Protein AF-H2C1L6-F1 (afdb_monomer_lite)

Sequence (67 aa):
MGSSLNTERRGFLKSLRMILNNEVSKAIAYPDRLVRFGFEIVEEVCKAHCEIVVLNREDKTPERQLV

Radius of gyration: 12.67 Å; chains: 1; bounding box: 34×19×32 Å

InterPro domains:
  IPR036162 Resolvase-like, N-terminal catalytic domain superfamily [G3DSA:3.40.50.1390] (1-57)

Organism: NCBI:txid671065

Secondary structure (DSSP, 8-state):
---TT-TT-HHHHHHHHHHHTT--SEEEE-HHHH-SS-HHHHHHHHHHHSEEEE-------------

Foldseek 3Di:
DDALQDCVPPVLVVVLVCQQVLVDAEDEDAQRVNHPDDVVVVVVSCVVRHHYDYDYDPDPDPPDDDD

Structure (mmCIF, N/CA/C/O backbone):
data_AF-H2C1L6-F1
#
_entry.id   AF-H2C1L6-F1
#
loop_
_atom_site.group_PDB
_atom_site.id
_atom_site.type_symbol
_atom_site.label_atom_id
_atom_site.label_alt_id
_atom_site.label_comp_id
_atom_site.label_asym_id
_atom_site.label_entity_id
_atom_site.label_seq_id
_atom_site.pdbx_PDB_ins_code
_atom_site.Cartn_x
_atom_site.Cartn_y
_atom_site.Cartn_z
_atom_site.occupancy
_atom_site.B_iso_or_equiv
_atom_site.auth_seq_id
_atom_site.auth_comp_id
_atom_site.auth_asym_id
_atom_site.auth_atom_id
_atom_site.pdbx_PDB_model_n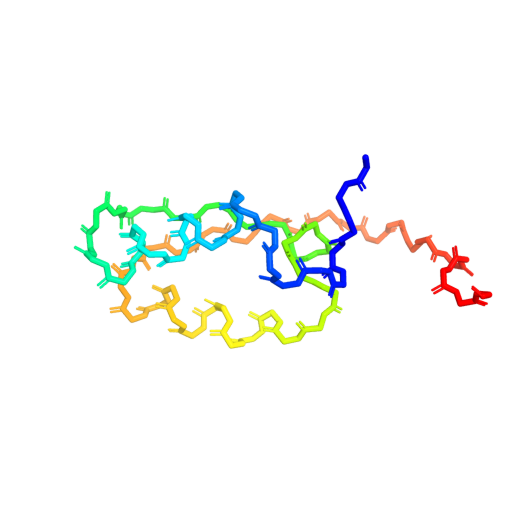um
ATOM 1 N N . MET A 1 1 ? 17.551 12.951 -7.054 1.00 48.25 1 MET A N 1
ATOM 2 C CA . MET A 1 1 ? 16.977 11.788 -7.766 1.00 48.25 1 MET A CA 1
ATOM 3 C C . MET A 1 1 ? 16.768 10.674 -6.748 1.00 48.25 1 MET A C 1
ATOM 5 O O . MET A 1 1 ? 17.749 10.187 -6.208 1.00 48.25 1 MET A O 1
ATOM 9 N N . GLY A 1 2 ? 15.524 10.350 -6.386 1.00 59.97 2 GLY A N 1
ATOM 10 C CA . GLY A 1 2 ? 15.239 9.240 -5.467 1.00 59.97 2 GLY A CA 1
ATOM 11 C C . GLY A 1 2 ? 15.047 7.949 -6.256 1.00 59.97 2 GLY A C 1
ATOM 12 O O . GLY A 1 2 ? 14.167 7.907 -7.109 1.00 59.97 2 GLY A O 1
ATOM 13 N N . SER A 1 3 ? 15.864 6.930 -5.988 1.00 71.38 3 SER A N 1
ATOM 14 C CA . SER A 1 3 ? 15.740 5.612 -6.622 1.00 71.38 3 SER A CA 1
ATOM 15 C C . SER A 1 3 ? 14.543 4.842 -6.056 1.00 71.38 3 SER A C 1
ATOM 17 O O . SER A 1 3 ? 14.298 4.899 -4.852 1.00 71.38 3 SER A O 1
ATOM 19 N N . SER A 1 4 ? 13.829 4.093 -6.899 1.00 68.69 4 SER A N 1
ATOM 20 C CA . SER A 1 4 ? 12.799 3.129 -6.477 1.00 68.69 4 SER A CA 1
ATOM 21 C C . SER A 1 4 ? 13.379 1.909 -5.742 1.00 68.69 4 SER A C 1
ATOM 23 O O . SER A 1 4 ? 12.624 1.132 -5.166 1.00 68.69 4 SER A O 1
ATOM 25 N N . LEU A 1 5 ? 14.711 1.766 -5.709 1.00 79.19 5 LEU A N 1
ATOM 26 C CA . LEU A 1 5 ? 15.427 0.820 -4.841 1.00 79.19 5 LEU A CA 1
ATOM 27 C C . LEU A 1 5 ? 15.566 1.321 -3.397 1.00 79.19 5 LEU A C 1
ATOM 29 O O . LEU A 1 5 ? 15.844 0.531 -2.502 1.00 79.19 5 LEU A O 1
ATOM 33 N N . ASN A 1 6 ? 15.408 2.627 -3.158 1.00 80.19 6 ASN A N 1
ATOM 34 C CA . ASN A 1 6 ? 15.552 3.197 -1.824 1.00 80.19 6 ASN A CA 1
ATOM 35 C C . ASN A 1 6 ? 14.208 3.178 -1.080 1.00 80.19 6 ASN A C 1
ATOM 37 O O . ASN A 1 6 ? 13.392 4.096 -1.212 1.00 80.19 6 ASN A O 1
ATOM 41 N N . THR A 1 7 ? 14.011 2.146 -0.265 1.00 77.62 7 THR A N 1
ATOM 42 C CA . THR A 1 7 ? 12.838 1.974 0.604 1.00 77.62 7 THR A CA 1
ATOM 43 C C . THR A 1 7 ? 12.814 2.950 1.787 1.00 77.62 7 THR A C 1
ATOM 45 O O . THR A 1 7 ? 11.750 3.205 2.344 1.00 77.62 7 THR A O 1
ATOM 48 N N . GLU A 1 8 ? 13.936 3.593 2.122 1.00 84.00 8 GLU A N 1
ATOM 49 C CA . GLU A 1 8 ? 14.029 4.610 3.181 1.00 84.00 8 GLU A CA 1
ATOM 50 C C . GLU A 1 8 ? 13.671 6.026 2.702 1.00 84.00 8 GLU A C 1
ATOM 52 O O . GLU A 1 8 ? 13.785 7.016 3.436 1.00 84.00 8 GLU A O 1
ATOM 57 N N . ARG A 1 9 ? 13.219 6.167 1.450 1.00 88.75 9 ARG A N 1
ATOM 58 C CA . ARG A 1 9 ? 12.795 7.453 0.895 1.00 88.75 9 ARG A CA 1
ATOM 59 C C . ARG A 1 9 ? 11.708 8.060 1.784 1.00 88.75 9 ARG A C 1
ATOM 61 O O . ARG A 1 9 ? 10.583 7.569 1.825 1.00 88.75 9 ARG A O 1
ATOM 68 N N . ARG A 1 10 ? 12.018 9.197 2.419 1.00 88.19 10 ARG A N 1
ATOM 69 C CA . ARG A 1 10 ? 11.129 9.896 3.371 1.00 88.19 10 ARG A CA 1
ATOM 70 C C . ARG A 1 10 ? 9.690 10.057 2.872 1.00 88.19 10 ARG A C 1
ATOM 72 O O . ARG A 1 10 ? 8.762 9.871 3.646 1.00 88.19 10 ARG A O 1
ATOM 79 N N . GLY A 1 11 ? 9.503 10.374 1.588 1.00 87.69 11 GLY A N 1
ATOM 80 C CA . GLY A 1 11 ? 8.170 10.492 0.986 1.00 87.69 11 GLY A CA 1
ATOM 81 C C . GLY A 1 11 ? 7.397 9.171 0.959 1.00 87.69 11 GLY A C 1
ATOM 82 O O . GLY A 1 11 ? 6.229 9.154 1.320 1.00 87.69 11 GLY A O 1
ATOM 83 N N . PHE A 1 12 ? 8.061 8.065 0.610 1.00 87.88 12 PHE A N 1
ATOM 84 C CA . PHE A 1 12 ? 7.451 6.733 0.612 1.00 87.88 12 PHE A CA 1
ATOM 85 C C . PHE A 1 12 ? 7.086 6.295 2.034 1.00 87.88 12 PHE A C 1
ATOM 87 O O . PHE A 1 12 ? 5.940 5.934 2.281 1.00 87.88 12 PHE A O 1
ATOM 94 N N . LEU A 1 13 ? 8.020 6.422 2.984 1.00 91.06 13 LEU A N 1
ATOM 95 C CA . LEU A 1 13 ? 7.765 6.077 4.385 1.00 91.06 13 LEU A CA 1
ATOM 96 C C . LEU A 1 13 ? 6.639 6.917 4.999 1.00 91.06 13 LEU A C 1
ATOM 98 O O . LEU A 1 13 ?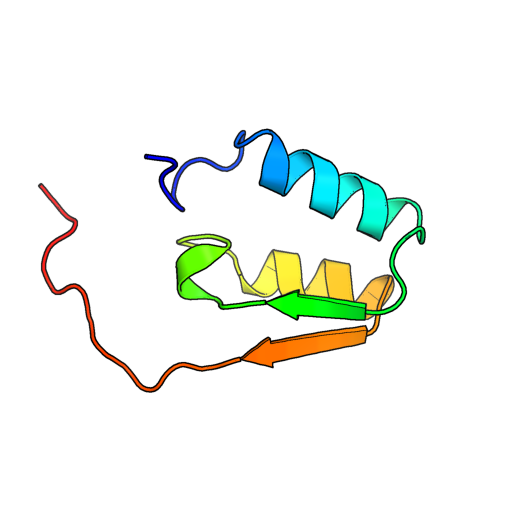 5.841 6.397 5.774 1.00 91.06 13 LEU A O 1
ATOM 102 N N . LYS A 1 14 ? 6.552 8.207 4.652 1.00 93.25 14 LYS A N 1
ATOM 103 C CA . LYS A 1 14 ? 5.453 9.069 5.097 1.00 93.25 14 LYS A CA 1
ATOM 104 C C . LYS A 1 14 ? 4.111 8.572 4.557 1.00 93.25 14 LYS A C 1
ATOM 106 O O . LYS A 1 14 ? 3.193 8.399 5.349 1.00 93.25 14 LYS A O 1
ATOM 111 N N . SER A 1 15 ? 4.010 8.307 3.254 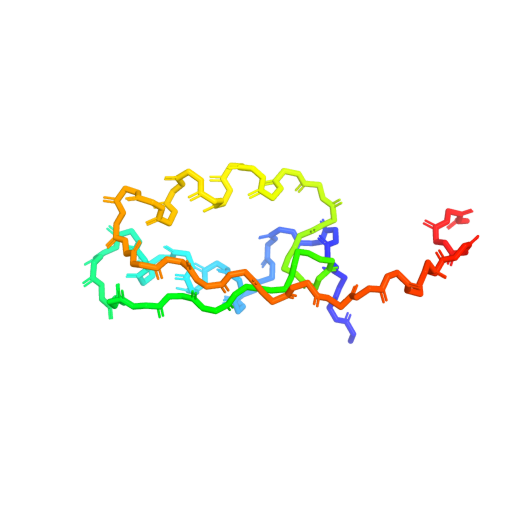1.00 90.75 15 SER A N 1
ATOM 112 C CA . SER A 1 15 ? 2.778 7.780 2.655 1.00 90.75 15 SER A CA 1
ATOM 113 C C . SER A 1 15 ? 2.372 6.441 3.269 1.00 90.75 15 SER A C 1
ATOM 115 O O . SER A 1 15 ? 1.205 6.255 3.594 1.00 90.75 15 SER A O 1
ATOM 117 N N . LEU A 1 16 ? 3.333 5.540 3.496 1.00 91.31 16 LEU A N 1
ATOM 118 C CA . LEU A 1 16 ? 3.070 4.245 4.118 1.00 91.31 16 LEU A CA 1
ATOM 119 C C . LEU A 1 16 ? 2.524 4.398 5.545 1.00 91.31 16 LEU A C 1
ATOM 121 O O . LEU A 1 16 ? 1.549 3.745 5.896 1.00 91.31 16 LEU A O 1
ATOM 125 N N . ARG A 1 17 ? 3.096 5.302 6.353 1.00 94.88 17 ARG A N 1
ATOM 126 C CA . ARG A 1 17 ? 2.578 5.598 7.701 1.00 94.88 17 ARG A CA 1
ATOM 127 C C . ARG A 1 17 ? 1.152 6.141 7.668 1.00 94.88 17 ARG A C 1
ATOM 129 O O . ARG A 1 17 ? 0.335 5.709 8.468 1.00 94.88 17 ARG A O 1
ATOM 136 N N . MET A 1 18 ? 0.849 7.046 6.737 1.00 95.25 18 MET A N 1
ATOM 137 C CA . MET A 1 18 ? -0.506 7.588 6.596 1.00 95.25 18 MET A CA 1
ATOM 138 C C . MET A 1 18 ? -1.519 6.495 6.220 1.00 95.25 18 MET A C 1
ATOM 140 O O . MET A 1 18 ? -2.624 6.485 6.751 1.00 95.25 18 MET A O 1
ATOM 144 N N . ILE A 1 19 ? -1.139 5.549 5.352 1.00 93.88 19 ILE A N 1
ATOM 145 C CA . ILE A 1 19 ? -1.979 4.390 5.004 1.00 93.88 19 ILE A CA 1
ATOM 146 C C . ILE A 1 19 ? -2.220 3.513 6.239 1.00 93.88 19 ILE A C 1
ATOM 148 O O . ILE A 1 19 ? -3.367 3.230 6.563 1.00 93.88 19 ILE A O 1
ATOM 152 N N . LEU A 1 20 ? -1.163 3.149 6.971 1.00 93.25 20 LEU A N 1
ATOM 153 C CA . LEU A 1 20 ? -1.269 2.303 8.168 1.00 93.25 20 LEU A CA 1
ATOM 154 C C . LEU A 1 20 ? -2.095 2.948 9.294 1.00 93.25 20 LEU A C 1
ATOM 156 O O . LEU A 1 20 ? -2.748 2.246 10.061 1.00 93.25 20 LEU A O 1
ATOM 160 N N . ASN A 1 21 ? -2.095 4.279 9.377 1.00 96.38 21 ASN A N 1
ATOM 161 C CA . ASN A 1 21 ? -2.913 5.036 10.325 1.00 96.38 21 ASN A CA 1
ATOM 162 C C . ASN A 1 21 ? -4.357 5.278 9.839 1.00 96.38 21 ASN A C 1
ATOM 164 O O . ASN A 1 21 ? -5.110 5.981 10.511 1.00 96.38 21 ASN A O 1
ATOM 168 N N . ASN A 1 22 ? -4.756 4.726 8.685 1.00 93.62 22 ASN A N 1
ATOM 169 C CA . ASN A 1 22 ? -6.052 4.961 8.036 1.00 93.62 22 ASN A CA 1
ATOM 170 C C . ASN A 1 22 ? -6.334 6.452 7.736 1.00 93.62 22 ASN A C 1
ATOM 172 O O . ASN A 1 22 ? -7.484 6.878 7.647 1.00 93.62 22 ASN A O 1
ATOM 176 N N . GLU A 1 23 ? -5.286 7.261 7.555 1.00 94.62 23 GLU A N 1
ATOM 177 C CA . GLU A 1 23 ? -5.383 8.685 7.195 1.00 94.62 23 GLU A CA 1
ATOM 178 C C . GLU A 1 23 ? -5.591 8.889 5.681 1.00 94.62 23 GLU A C 1
ATOM 180 O O . GLU A 1 23 ? -5.741 10.015 5.204 1.00 94.62 23 GLU A O 1
ATOM 185 N N . VAL A 1 24 ? -5.576 7.801 4.904 1.00 92.00 24 VAL A N 1
ATOM 186 C CA . VAL A 1 24 ? -5.715 7.796 3.445 1.00 92.00 24 VAL A CA 1
ATOM 187 C C . VAL A 1 24 ? -6.858 6.870 3.059 1.00 92.00 24 VAL A C 1
ATOM 189 O O . VAL A 1 24 ? -6.805 5.680 3.334 1.00 92.00 24 VAL A O 1
ATOM 192 N N . SER A 1 25 ? -7.864 7.398 2.365 1.00 89.50 25 SER A N 1
ATOM 193 C CA . SER A 1 25 ? -8.976 6.597 1.837 1.00 89.50 25 SER A CA 1
ATOM 194 C C . SER A 1 25 ? -8.663 5.951 0.486 1.00 89.50 25 SER A C 1
ATOM 196 O O . SER A 1 25 ? -9.180 4.877 0.186 1.00 89.50 25 SER A O 1
ATOM 198 N N . LYS A 1 26 ? -7.807 6.589 -0.325 1.00 91.00 26 LYS A N 1
ATOM 199 C CA . LYS A 1 26 ? -7.438 6.129 -1.667 1.00 91.00 26 LYS A CA 1
ATOM 200 C C . LYS A 1 26 ? -5.964 6.381 -1.977 1.00 91.00 26 LYS A C 1
ATOM 202 O O . LYS A 1 26 ? -5.496 7.516 -1.882 1.00 91.00 26 LYS A O 1
ATOM 207 N N . ALA A 1 27 ? -5.250 5.343 -2.397 1.00 88.12 27 ALA A N 1
ATOM 208 C CA . ALA A 1 27 ? -3.867 5.406 -2.849 1.00 88.12 27 ALA A CA 1
ATOM 209 C C . ALA A 1 27 ? -3.788 5.218 -4.371 1.00 88.12 27 ALA A C 1
ATOM 211 O O . ALA A 1 27 ? -4.352 4.277 -4.922 1.00 88.12 27 ALA A O 1
ATOM 212 N N . ILE A 1 28 ? -3.061 6.101 -5.061 1.00 85.88 28 ILE A N 1
ATOM 213 C CA . ILE A 1 28 ? -2.772 5.959 -6.494 1.00 85.88 28 ILE A CA 1
ATOM 214 C C . ILE A 1 28 ? -1.322 5.516 -6.640 1.00 85.88 28 ILE A C 1
ATOM 216 O O . ILE A 1 28 ? -0.405 6.234 -6.230 1.00 85.88 28 ILE A O 1
ATOM 220 N N . ALA A 1 29 ? -1.113 4.347 -7.235 1.00 84.62 29 ALA A N 1
ATOM 221 C CA . ALA A 1 29 ? 0.198 3.738 -7.368 1.00 84.62 29 ALA A CA 1
ATOM 222 C C . ALA A 1 29 ? 0.585 3.536 -8.837 1.00 84.62 29 ALA A C 1
ATOM 224 O O . ALA A 1 29 ? -0.216 3.100 -9.658 1.00 84.62 29 ALA A O 1
ATOM 225 N N . TYR A 1 30 ? 1.848 3.828 -9.146 1.00 83.88 30 TYR A N 1
ATOM 226 C CA . TYR A 1 30 ? 2.510 3.429 -10.388 1.00 83.88 30 TYR A CA 1
ATOM 227 C C . TYR A 1 30 ? 3.603 2.435 -9.986 1.00 83.88 30 TYR A C 1
ATOM 229 O O . TYR A 1 30 ? 4.568 2.895 -9.358 1.00 83.88 30 TYR A O 1
ATOM 237 N N . PRO A 1 31 ? 3.470 1.130 -10.287 1.00 76.94 31 PRO A N 1
ATOM 238 C CA . PRO A 1 31 ? 4.348 0.088 -9.748 1.00 76.94 31 PRO A CA 1
ATOM 239 C C . PRO A 1 31 ? 5.837 0.451 -9.851 1.00 76.94 31 PRO A C 1
ATOM 241 O O . PRO A 1 31 ? 6.500 0.616 -8.828 1.00 76.94 31 PRO A O 1
ATOM 244 N N . ASP A 1 32 ? 6.304 0.798 -11.053 1.00 74.06 32 ASP A N 1
ATOM 245 C CA . ASP A 1 32 ? 7.722 1.084 -11.343 1.00 74.06 32 ASP A CA 1
ATOM 246 C C . ASP A 1 32 ? 8.308 2.309 -10.622 1.00 74.06 32 ASP A C 1
ATOM 248 O O . ASP A 1 32 ? 9.527 2.460 -10.484 1.00 74.06 32 ASP A O 1
ATOM 252 N N . ARG A 1 33 ? 7.451 3.243 -10.190 1.00 75.38 33 ARG A N 1
ATOM 253 C CA . ARG A 1 33 ? 7.874 4.491 -9.526 1.00 75.38 33 ARG A CA 1
ATOM 254 C C . ARG A 1 33 ? 7.833 4.383 -8.009 1.00 75.38 33 ARG A C 1
ATOM 256 O O . ARG A 1 33 ? 8.510 5.156 -7.312 1.00 75.38 33 ARG A O 1
ATOM 263 N N . LEU A 1 34 ? 7.002 3.478 -7.503 1.00 76.81 34 LEU A N 1
ATOM 264 C CA . LEU A 1 34 ? 6.768 3.336 -6.080 1.00 76.81 34 LEU A CA 1
ATOM 265 C C . LEU A 1 34 ? 7.904 2.540 -5.440 1.00 76.81 34 LEU A C 1
ATOM 267 O O . LEU A 1 34 ? 8.592 3.077 -4.571 1.00 76.81 34 LEU A O 1
ATOM 271 N N . VAL A 1 35 ? 8.139 1.327 -5.938 1.00 80.88 35 VAL A N 1
ATOM 272 C CA . VAL A 1 35 ? 9.188 0.403 -5.496 1.00 80.88 35 VAL A CA 1
ATOM 273 C C . VAL A 1 35 ? 9.664 -0.418 -6.691 1.00 80.88 35 VAL A C 1
ATOM 275 O O . VAL A 1 35 ? 8.888 -0.704 -7.593 1.00 80.88 35 VAL A O 1
ATOM 278 N N . ARG A 1 36 ? 10.947 -0.783 -6.728 1.00 80.38 36 ARG A N 1
ATOM 279 C CA . ARG A 1 36 ? 11.480 -1.613 -7.822 1.00 80.38 36 ARG A CA 1
ATOM 280 C C . ARG A 1 36 ? 11.189 -3.108 -7.648 1.00 80.38 36 ARG A C 1
ATOM 282 O O . ARG A 1 36 ? 11.142 -3.832 -8.632 1.00 80.38 36 ARG A O 1
ATOM 289 N N . PHE A 1 37 ? 11.004 -3.545 -6.407 1.00 79.25 37 PHE A N 1
ATOM 290 C CA . PHE A 1 37 ? 10.646 -4.911 -6.031 1.00 79.25 37 PHE A CA 1
ATOM 291 C C . PHE A 1 37 ? 9.649 -4.867 -4.870 1.00 79.25 37 PHE A C 1
ATOM 293 O O . PHE A 1 37 ? 9.649 -3.896 -4.109 1.00 79.25 37 PHE A O 1
ATOM 300 N N . GLY A 1 38 ? 8.838 -5.915 -4.708 1.00 83.31 38 GLY A N 1
ATOM 301 C CA . GLY A 1 38 ? 7.919 -6.041 -3.574 1.00 83.31 38 GLY A CA 1
ATOM 302 C C . GLY A 1 38 ? 6.708 -5.113 -3.659 1.00 83.31 38 GLY A C 1
ATOM 303 O O . GLY A 1 38 ? 6.190 -4.690 -2.624 1.00 83.31 38 GLY A O 1
AT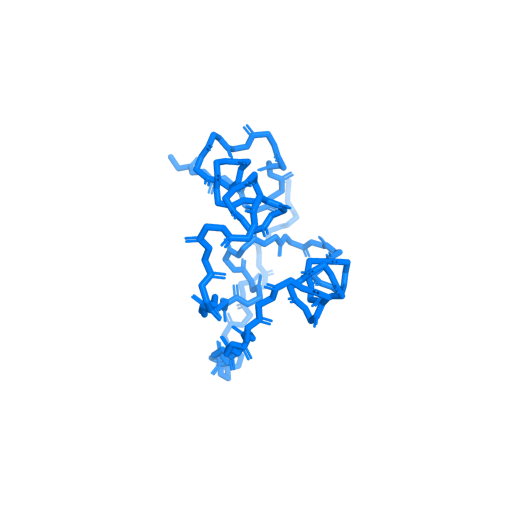OM 304 N N . PHE A 1 39 ? 6.271 -4.756 -4.873 1.00 86.50 39 PHE A N 1
ATOM 305 C CA . PHE A 1 39 ? 5.043 -3.979 -5.053 1.00 86.50 39 PHE A CA 1
ATOM 306 C C . PHE A 1 39 ? 3.828 -4.744 -4.523 1.00 86.50 39 PHE A C 1
ATOM 308 O O . PHE A 1 39 ? 2.932 -4.128 -3.956 1.00 86.50 39 PHE A O 1
ATOM 315 N N . GLU A 1 40 ? 3.856 -6.074 -4.606 1.00 87.94 40 GLU A N 1
ATOM 316 C CA . GLU A 1 40 ? 2.815 -6.966 -4.099 1.00 87.94 40 GLU A CA 1
ATOM 317 C C . GLU A 1 40 ? 2.594 -6.747 -2.595 1.00 87.94 40 GLU A C 1
ATOM 319 O O . GLU A 1 40 ? 1.463 -6.680 -2.130 1.00 87.94 40 GLU A O 1
ATOM 324 N N . ILE A 1 41 ? 3.670 -6.532 -1.827 1.00 89.19 41 ILE A N 1
ATOM 325 C CA . ILE A 1 41 ? 3.583 -6.253 -0.385 1.00 89.19 41 ILE A CA 1
ATOM 326 C C . ILE A 1 41 ? 2.872 -4.920 -0.142 1.00 89.19 41 ILE A C 1
ATOM 328 O O . ILE A 1 41 ? 2.025 -4.809 0.743 1.00 89.19 41 ILE A O 1
ATOM 332 N N . VAL A 1 42 ? 3.215 -3.894 -0.924 1.00 88.62 42 VAL A N 1
ATOM 333 C CA . VAL A 1 42 ? 2.576 -2.578 -0.805 1.00 88.62 42 VAL A CA 1
ATOM 334 C C . VAL A 1 42 ? 1.106 -2.659 -1.205 1.00 88.62 42 VAL A C 1
ATOM 336 O O . VAL A 1 42 ? 0.270 -2.027 -0.564 1.00 88.62 42 VAL A O 1
ATOM 339 N N . GLU A 1 43 ? 0.785 -3.450 -2.226 1.00 90.12 43 GLU A N 1
ATOM 340 C CA . GLU A 1 43 ? -0.579 -3.687 -2.681 1.00 90.12 43 GLU A CA 1
ATOM 341 C C . GLU A 1 43 ? -1.429 -4.342 -1.586 1.00 90.12 43 GLU A C 1
ATOM 343 O O . GLU A 1 43 ? -2.513 -3.846 -1.292 1.00 90.12 43 GLU A O 1
ATOM 348 N N . GLU A 1 44 ? -0.918 -5.386 -0.927 1.00 92.38 44 GLU A N 1
ATOM 349 C CA . GLU A 1 44 ? -1.611 -6.060 0.177 1.00 92.38 44 GLU A CA 1
ATOM 350 C C . GLU A 1 44 ? -1.827 -5.135 1.383 1.00 92.38 44 GLU A C 1
ATOM 352 O O . GLU A 1 44 ? -2.921 -5.095 1.948 1.00 92.38 44 GLU A O 1
ATOM 357 N N . VAL A 1 45 ? -0.829 -4.316 1.739 1.00 91.75 45 VAL A N 1
ATOM 358 C CA . VAL A 1 45 ? -0.995 -3.297 2.790 1.00 91.75 45 VAL A CA 1
ATOM 359 C C . VAL A 1 45 ? -2.065 -2.280 2.399 1.00 91.75 45 VAL A C 1
ATOM 361 O O . VAL A 1 45 ? -2.904 -1.926 3.224 1.00 91.75 45 VAL A O 1
ATOM 364 N N . CYS A 1 46 ? -2.073 -1.811 1.149 1.00 91.62 46 CYS A N 1
ATOM 365 C CA . CYS A 1 46 ? -3.106 -0.883 0.703 1.00 91.62 46 CYS A CA 1
ATOM 366 C C . CYS A 1 46 ? -4.483 -1.545 0.751 1.00 91.62 46 CYS A C 1
ATOM 368 O O . CYS A 1 46 ? -5.362 -0.980 1.378 1.00 91.62 46 CYS A O 1
ATOM 370 N N . LYS A 1 47 ? -4.666 -2.759 0.213 1.00 90.25 47 LYS A N 1
ATOM 371 C CA . LYS A 1 47 ? -5.954 -3.483 0.238 1.00 90.25 47 LYS A CA 1
ATOM 372 C C . LYS A 1 47 ? -6.544 -3.628 1.644 1.00 90.25 47 LYS A C 1
ATOM 374 O O . LYS A 1 47 ? -7.763 -3.617 1.790 1.00 90.25 47 LYS A O 1
ATOM 379 N N . ALA A 1 48 ? -5.698 -3.758 2.666 1.00 92.69 48 ALA A N 1
ATOM 380 C CA . ALA A 1 48 ? -6.135 -3.869 4.055 1.00 92.69 48 ALA A CA 1
ATOM 381 C C . ALA A 1 48 ? -6.596 -2.535 4.676 1.00 92.69 48 ALA A C 1
ATOM 383 O O . ALA A 1 48 ? -7.380 -2.550 5.624 1.00 92.69 48 ALA A O 1
ATOM 384 N N . HIS A 1 49 ? -6.118 -1.395 4.168 1.00 92.38 49 HIS A N 1
ATOM 385 C CA . HIS A 1 49 ? -6.267 -0.090 4.823 1.00 92.38 49 HIS A CA 1
ATOM 386 C C . HIS A 1 49 ? -6.948 0.990 3.964 1.00 92.38 49 HIS A C 1
ATOM 388 O O . HIS A 1 49 ? -7.490 1.951 4.508 1.00 92.38 49 HIS A O 1
ATOM 394 N N . CYS A 1 50 ? -6.925 0.877 2.634 1.00 92.44 50 CYS A N 1
ATOM 395 C CA . CYS A 1 50 ? -7.442 1.878 1.703 1.00 92.44 50 CYS A CA 1
ATOM 396 C C . CYS A 1 50 ? -7.775 1.303 0.310 1.00 92.44 50 CYS A C 1
ATOM 398 O O . CYS A 1 50 ? -7.415 0.186 -0.052 1.00 92.44 50 CYS A O 1
ATOM 400 N N . GLU A 1 51 ? -8.467 2.085 -0.519 1.00 90.94 51 GLU A N 1
ATOM 401 C CA . GLU A 1 51 ? -8.693 1.729 -1.923 1.00 90.94 51 GLU A CA 1
ATOM 402 C C . GLU A 1 51 ? -7.415 1.990 -2.740 1.00 90.94 51 GLU A C 1
ATOM 404 O O . GLU A 1 51 ? -6.902 3.110 -2.737 1.00 90.94 51 GLU A O 1
ATOM 409 N N . ILE A 1 52 ? -6.901 0.997 -3.473 1.00 90.31 52 ILE A N 1
ATOM 410 C CA . ILE A 1 52 ? -5.741 1.179 -4.358 1.00 90.31 52 ILE A CA 1
ATOM 411 C C . ILE A 1 52 ? -6.159 1.285 -5.827 1.00 90.31 52 ILE A C 1
ATOM 413 O O . ILE A 1 52 ? -6.872 0.436 -6.354 1.00 90.31 52 ILE A O 1
ATOM 417 N N . VAL A 1 53 ? -5.664 2.319 -6.508 1.00 89.50 53 VAL A N 1
ATOM 418 C CA . VAL A 1 53 ? -5.769 2.483 -7.961 1.00 89.50 53 VAL A CA 1
ATOM 419 C C . VAL A 1 53 ? -4.379 2.332 -8.560 1.00 89.50 53 VAL A C 1
ATOM 421 O O . VAL A 1 53 ? -3.520 3.205 -8.404 1.00 89.50 53 VAL A O 1
ATOM 424 N N . VAL A 1 54 ? -4.157 1.216 -9.249 1.00 85.81 54 VAL A N 1
ATOM 425 C CA . VAL A 1 54 ? -2.896 0.941 -9.940 1.00 85.81 54 VAL A CA 1
ATOM 426 C C . VAL A 1 54 ? -2.991 1.472 -11.365 1.00 85.81 54 VAL A C 1
ATOM 428 O O . VAL A 1 54 ? -3.796 1.009 -12.169 1.00 85.81 54 VAL A O 1
ATOM 431 N N . LEU A 1 55 ? -2.169 2.471 -11.676 1.00 83.69 55 LEU A N 1
ATOM 432 C CA . LEU A 1 55 ? -2.060 3.035 -13.014 1.00 83.69 55 LEU A CA 1
ATOM 433 C C . LEU A 1 55 ? -0.888 2.368 -13.730 1.00 83.69 55 LEU A C 1
ATOM 435 O O . LEU A 1 55 ? 0.265 2.783 -13.580 1.00 83.69 55 LEU A O 1
ATOM 439 N N . ASN A 1 56 ? -1.192 1.338 -14.518 1.00 70.88 56 ASN A N 1
ATOM 440 C CA . ASN A 1 56 ? -0.219 0.756 -15.432 1.00 70.88 56 ASN A CA 1
ATOM 441 C C . ASN A 1 56 ? 0.059 1.742 -16.566 1.00 70.88 56 ASN A C 1
ATOM 443 O O . ASN A 1 56 ? -0.849 2.195 -17.262 1.00 70.88 56 ASN A O 1
ATOM 447 N N . ARG A 1 57 ? 1.333 2.082 -16.757 1.00 59.94 57 ARG A N 1
ATOM 448 C CA . ARG A 1 57 ? 1.797 2.598 -18.041 1.00 59.94 57 ARG A CA 1
ATOM 449 C C . ARG A 1 57 ? 2.274 1.377 -18.800 1.00 59.94 57 ARG A C 1
ATOM 451 O O . ARG A 1 57 ? 3.216 0.749 -18.338 1.00 59.94 57 ARG A O 1
ATOM 458 N N . GLU A 1 58 ? 1.611 1.038 -19.900 1.00 55.31 58 GLU A N 1
ATOM 459 C CA . GLU A 1 58 ? 2.116 0.016 -20.816 1.00 55.31 58 GLU A CA 1
ATOM 460 C C . GLU A 1 58 ? 3.604 0.262 -21.094 1.00 55.31 58 GLU A C 1
ATOM 462 O O . GLU A 1 58 ? 4.044 1.401 -21.306 1.00 55.31 58 GLU A O 1
ATOM 467 N N . ASP A 1 59 ? 4.357 -0.825 -20.981 1.00 52.25 59 ASP A N 1
ATOM 468 C CA . ASP A 1 59 ? 5.802 -0.911 -20.890 1.00 52.25 59 ASP A CA 1
ATOM 469 C C . ASP A 1 59 ? 6.554 0.041 -21.823 1.00 52.25 59 ASP A C 1
ATOM 471 O O . ASP A 1 59 ? 6.566 -0.083 -23.048 1.00 52.25 59 ASP A O 1
ATOM 475 N N . LYS A 1 60 ? 7.313 0.949 -21.214 1.00 47.53 60 LYS A N 1
ATOM 476 C CA . LYS A 1 60 ? 8.6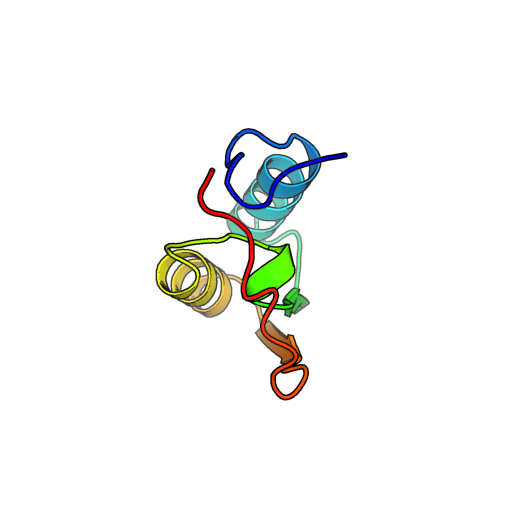07 1.338 -21.773 1.00 47.53 60 LYS A CA 1
ATOM 477 C C . LYS A 1 60 ? 9.657 0.961 -20.753 1.00 47.53 60 LYS A C 1
ATOM 479 O O . LYS A 1 60 ? 10.016 1.755 -19.884 1.00 47.53 60 LYS A O 1
ATOM 484 N N . THR A 1 61 ? 10.088 -0.287 -20.862 1.00 45.41 61 THR A N 1
ATOM 485 C CA . THR A 1 61 ? 11.262 -0.850 -20.208 1.00 45.41 61 THR A CA 1
ATOM 486 C C . THR A 1 61 ? 12.415 0.161 -20.218 1.00 45.41 61 THR A C 1
ATOM 488 O O . THR A 1 61 ? 12.892 0.555 -21.284 1.00 45.41 61 THR A O 1
ATOM 491 N N . PRO A 1 62 ? 12.941 0.596 -19.061 1.00 51.34 62 PRO A N 1
ATOM 492 C CA . PRO A 1 62 ? 14.303 1.083 -19.027 1.00 51.34 62 PRO A CA 1
ATOM 493 C C . PRO A 1 62 ? 15.196 -0.162 -19.064 1.00 51.34 62 PRO A C 1
ATOM 495 O O . PRO A 1 62 ? 15.648 -0.629 -18.023 1.00 51.34 62 PRO A O 1
ATOM 498 N N . GLU A 1 63 ? 15.470 -0.701 -20.257 1.00 49.25 63 GLU A N 1
ATOM 499 C CA . GLU A 1 63 ? 16.394 -1.834 -20.512 1.00 49.25 63 GLU A CA 1
ATOM 500 C C . GLU A 1 63 ? 17.841 -1.597 -20.013 1.00 49.25 63 GLU A C 1
ATOM 502 O O . GLU A 1 63 ? 18.752 -2.375 -20.276 1.00 49.25 63 GLU A O 1
ATOM 507 N N . ARG A 1 64 ? 18.095 -0.526 -19.257 1.00 50.44 64 ARG A N 1
ATOM 508 C CA . ARG A 1 64 ? 19.388 -0.186 -18.666 1.00 50.44 64 ARG A CA 1
ATOM 509 C C . ARG A 1 64 ? 19.228 0.343 -17.249 1.00 50.44 64 ARG A C 1
ATOM 511 O O . ARG A 1 64 ? 19.295 1.549 -17.038 1.00 50.44 64 ARG A O 1
ATOM 518 N N . GLN A 1 65 ? 19.071 -0.534 -16.263 1.00 47.78 65 GLN A N 1
ATOM 519 C CA . GLN A 1 65 ? 19.451 -0.198 -14.884 1.00 47.78 65 GLN A CA 1
ATOM 520 C C . GLN A 1 65 ? 20.026 -1.411 -14.141 1.00 47.78 65 GLN A C 1
ATOM 522 O O . GLN A 1 65 ? 19.546 -1.765 -13.067 1.00 47.78 65 GLN A O 1
ATOM 527 N N . LEU A 1 66 ? 21.045 -2.047 -14.715 1.00 52.38 66 LEU A N 1
ATOM 528 C CA . LEU A 1 66 ? 22.030 -2.852 -13.988 1.00 52.38 66 LEU A CA 1
ATOM 529 C C . LEU A 1 66 ? 23.407 -2.512 -14.579 1.00 52.38 66 LEU A C 1
ATOM 531 O O . LEU A 1 66 ? 23.821 -3.113 -15.566 1.00 52.38 66 LEU A O 1
ATOM 535 N N . VAL A 1 67 ?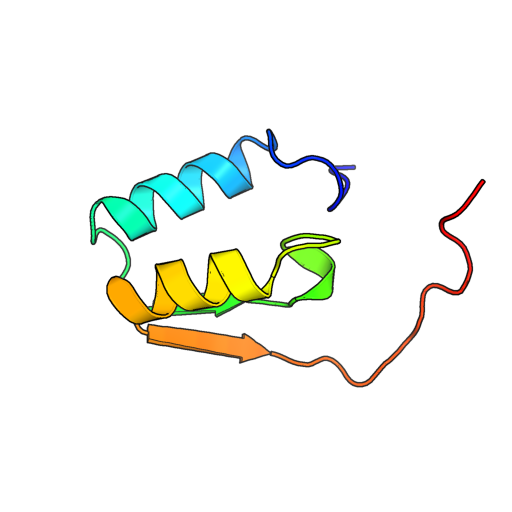 24.057 -1.490 -14.018 1.00 49.34 67 VAL A N 1
ATOM 536 C CA . VAL A 1 67 ? 25.519 -1.327 -13.999 1.00 49.34 67 VAL A CA 1
ATOM 537 C C . VAL A 1 67 ? 25.882 -0.950 -12.574 1.00 49.34 67 VAL A C 1
ATOM 539 O O . VAL A 1 67 ? 25.173 -0.066 -12.035 1.00 49.34 67 VAL A O 1
#

pLDDT: mean 79.85, std 15.33, range [45.41, 96.38]